Protein AF-A0A5E4DA68-F1 (afdb_monomer_lite)

pLDDT: mean 71.1, std 24.04, range [25.84, 94.38]

Radius of gyration: 14.64 Å; chains: 1; bounding box: 36×41×29 Å

Secondary structure (DSSP, 8-state):
---EEEEEETTEEEEEEEEE-BTB-EEEEEETTEEEEEEE-TT-TT--EEEEEE-SS-GGGGGGGG--S----------------

Sequence (85 aa):
MHCHYQGYVAESPHSVVTLSVCSGLRGFLQFENISYGIEPLESSARFEHIIYQVKNGNPDVLTFADNYSHIQQKDQLYKFHLSSQ

Foldseek 3Di:
DPFWDWAADPPARVKIWIWGPPPATWTWIGDPNWIKTWDFDPPDPVRDIDIDTDDPPDPCVVVVVVDPPPPPDDDDPPPDDDDDD

Organism: Marmota monax (NCBI:txid9995)

Structure (mmCIF, N/CA/C/O backbone):
data_AF-A0A5E4DA68-F1
#
_entry.id   AF-A0A5E4DA68-F1
#
loop_
_atom_site.group_PDB
_atom_site.id
_atom_site.type_symbol
_atom_site.label_atom_id
_atom_site.label_alt_id
_atom_site.label_comp_id
_atom_site.label_asym_id
_atom_site.label_entity_id
_atom_site.label_seq_id
_atom_site.pdbx_PDB_ins_code
_atom_site.Cartn_x
_atom_site.Cartn_y
_atom_site.Cartn_z
_atom_site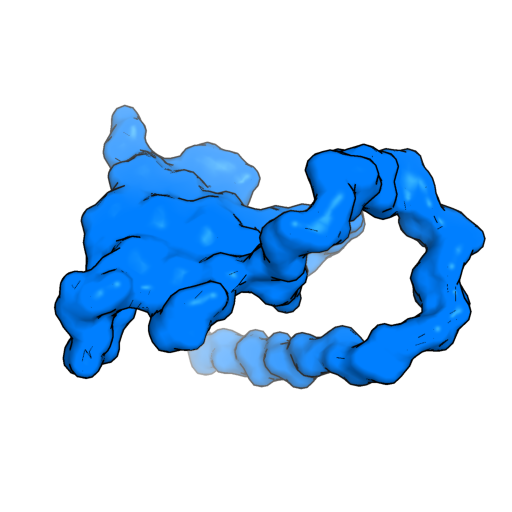.occupancy
_atom_site.B_iso_or_equiv
_atom_site.auth_seq_id
_atom_site.auth_comp_id
_atom_site.auth_asym_id
_atom_site.auth_atom_id
_atom_site.pdbx_PDB_model_num
ATOM 1 N N . MET A 1 1 ? -8.447 -7.598 -15.904 1.00 79.31 1 MET A N 1
ATOM 2 C CA . MET A 1 1 ? -7.761 -8.069 -14.681 1.00 79.31 1 MET A CA 1
ATOM 3 C C . MET A 1 1 ? -8.214 -7.198 -13.522 1.00 79.31 1 MET A C 1
ATOM 5 O O . MET A 1 1 ? -8.090 -5.987 -13.628 1.00 79.31 1 MET A O 1
ATOM 9 N N . HIS A 1 2 ? -8.766 -7.782 -12.458 1.00 90.38 2 HIS A N 1
ATOM 10 C CA . HIS A 1 2 ? -9.080 -7.046 -11.231 1.00 90.38 2 HIS A CA 1
ATOM 11 C C . HIS A 1 2 ? -7.832 -7.044 -10.340 1.00 90.38 2 HIS A C 1
ATOM 13 O O . HIS A 1 2 ? -7.431 -8.089 -9.840 1.00 90.38 2 HIS A O 1
ATOM 19 N N . CYS A 1 3 ? -7.175 -5.890 -10.220 1.00 94.38 3 CYS A N 1
ATOM 20 C CA . CYS A 1 3 ? -5.944 -5.720 -9.437 1.00 94.38 3 CYS A CA 1
ATOM 21 C C . CYS A 1 3 ? -6.007 -4.528 -8.469 1.00 94.38 3 CYS A C 1
ATOM 23 O O . CYS A 1 3 ? -4.989 -4.163 -7.890 1.00 94.38 3 CYS A O 1
ATOM 25 N N . HIS A 1 4 ? -7.196 -3.948 -8.280 1.00 93.69 4 HIS A N 1
ATOM 26 C CA . HIS A 1 4 ? -7.477 -2.913 -7.290 1.00 93.69 4 HIS A CA 1
ATOM 27 C C . HIS A 1 4 ? -8.438 -3.471 -6.245 1.00 93.69 4 HIS A C 1
ATOM 29 O O . HIS A 1 4 ? -9.425 -4.116 -6.601 1.00 93.69 4 HIS A O 1
ATOM 35 N N . TYR A 1 5 ? -8.143 -3.217 -4.975 1.00 92.81 5 TYR A N 1
ATOM 36 C CA . TYR A 1 5 ? -8.872 -3.754 -3.836 1.00 92.81 5 TYR A CA 1
ATOM 37 C C . TYR A 1 5 ? -9.130 -2.647 -2.822 1.00 92.81 5 TYR A C 1
ATOM 39 O O . TYR A 1 5 ? -8.252 -1.828 -2.552 1.00 92.81 5 TYR A O 1
ATOM 47 N N . GLN A 1 6 ? -10.324 -2.648 -2.241 1.00 94.00 6 GLN A N 1
ATOM 48 C CA . GLN A 1 6 ? -10.698 -1.757 -1.152 1.00 94.00 6 GLN A CA 1
ATOM 49 C C . GLN A 1 6 ? -11.331 -2.581 -0.034 1.00 94.00 6 GLN A C 1
ATOM 51 O O . GLN A 1 6 ? -12.050 -3.544 -0.303 1.00 94.00 6 GLN A O 1
ATOM 56 N N . GLY A 1 7 ? -11.060 -2.214 1.213 1.00 91.94 7 GLY A N 1
ATOM 57 C CA . GLY A 1 7 ? -11.612 -2.913 2.362 1.00 91.94 7 GLY A CA 1
ATOM 58 C C . GLY A 1 7 ? -11.195 -2.303 3.690 1.00 91.94 7 GLY A C 1
ATOM 59 O O . GLY A 1 7 ? -10.905 -1.111 3.783 1.00 91.94 7 GLY A O 1
ATOM 60 N N . TYR A 1 8 ? -11.175 -3.156 4.706 1.00 91.88 8 TYR A N 1
ATOM 61 C CA . TYR A 1 8 ? -10.970 -2.808 6.106 1.00 91.88 8 TYR A CA 1
ATOM 62 C C . TYR A 1 8 ? -10.011 -3.827 6.726 1.00 91.88 8 TYR A C 1
ATOM 64 O O . TYR A 1 8 ? -9.983 -4.990 6.317 1.00 91.88 8 TYR A O 1
ATOM 72 N N . VAL A 1 9 ? -9.226 -3.402 7.711 1.00 89.69 9 VAL A N 1
ATOM 73 C CA . VAL A 1 9 ? -8.434 -4.298 8.557 1.00 89.69 9 VAL A CA 1
ATOM 74 C C . VAL A 1 9 ? -9.390 -5.183 9.354 1.00 89.69 9 VAL A C 1
ATOM 76 O O . VAL A 1 9 ? -10.379 -4.698 9.910 1.00 89.69 9 VAL A O 1
ATOM 79 N N . ALA A 1 10 ? -9.096 -6.483 9.406 1.00 91.44 10 ALA A N 1
ATOM 80 C CA . ALA A 1 10 ? -9.851 -7.425 10.226 1.00 91.44 10 ALA A CA 1
ATOM 81 C C . ALA A 1 10 ? -9.926 -6.924 11.677 1.00 91.44 10 ALA A C 1
ATOM 83 O O . ALA A 1 10 ? -8.957 -6.372 12.195 1.00 91.44 10 ALA A O 1
ATOM 84 N N . GLU A 1 11 ? -11.087 -7.083 12.312 1.00 89.75 11 GLU A N 1
ATOM 85 C CA . GLU A 1 11 ? -11.359 -6.591 13.670 1.00 89.75 11 GLU A CA 1
ATOM 86 C C . GLU A 1 11 ? -11.281 -5.056 13.855 1.00 89.75 11 GLU A C 1
ATOM 88 O O . GLU A 1 11 ? -11.406 -4.567 14.976 1.00 89.75 11 GLU A O 1
ATOM 93 N N . SER A 1 12 ? -11.138 -4.264 12.781 1.00 87.25 12 SER A N 1
ATOM 94 C CA . SER A 1 12 ? -11.183 -2.794 12.835 1.00 87.25 12 SER A CA 1
ATOM 95 C C . SER A 1 12 ? -12.007 -2.197 11.685 1.00 87.25 12 SER A C 1
ATOM 97 O O . SER A 1 12 ? -11.461 -1.722 10.683 1.00 87.25 12 SER A O 1
ATOM 99 N N . PRO A 1 13 ? -13.346 -2.168 11.812 1.00 85.88 13 PRO A N 1
ATOM 100 C CA . PRO A 1 13 ? -14.244 -1.698 10.754 1.00 85.88 13 PRO A CA 1
ATOM 101 C C . PRO A 1 13 ? -14.159 -0.185 10.490 1.00 85.88 13 PRO A C 1
ATOM 103 O O . PRO A 1 13 ? -14.700 0.291 9.498 1.00 85.88 13 PRO A O 1
ATOM 106 N N . HIS A 1 14 ? -13.493 0.584 11.356 1.00 87.81 14 HIS A N 1
ATOM 107 C CA . HIS A 1 14 ? -13.264 2.023 11.160 1.00 87.81 14 HIS A CA 1
ATOM 108 C C . HIS A 1 14 ? -11.989 2.336 10.369 1.00 87.81 14 HIS A C 1
ATOM 110 O O . HIS A 1 14 ? -11.711 3.500 10.081 1.00 87.81 14 HIS A O 1
ATOM 116 N N . SER A 1 15 ? -11.190 1.319 10.052 1.00 89.12 15 SER A N 1
ATOM 117 C CA . SER A 1 15 ? -10.030 1.481 9.180 1.00 89.12 15 SER A CA 1
ATOM 118 C C . SER A 1 15 ? -10.452 1.672 7.723 1.00 89.12 15 SER A C 1
ATOM 120 O O . SER A 1 15 ? -11.605 1.472 7.372 1.00 89.12 15 SER A O 1
ATOM 122 N N . VAL A 1 16 ? -9.538 2.061 6.845 1.00 90.38 16 VAL A N 1
ATOM 123 C CA . VAL A 1 16 ? -9.779 2.037 5.397 1.00 90.38 16 VAL A CA 1
ATOM 124 C C . VAL A 1 16 ? -8.514 1.550 4.717 1.00 90.38 16 VAL A C 1
ATOM 126 O O . VAL A 1 16 ? -7.431 2.055 4.991 1.00 90.38 16 VAL A O 1
ATOM 129 N N . VAL A 1 17 ? -8.645 0.581 3.818 1.00 91.38 17 VAL A N 1
ATOM 130 C CA . VAL A 1 17 ? -7.546 0.036 3.020 1.00 91.38 17 VAL A CA 1
ATOM 131 C C . VAL A 1 17 ? -7.874 0.210 1.548 1.00 91.38 17 VAL A C 1
ATOM 133 O O . VAL A 1 17 ? -8.953 -0.178 1.109 1.00 91.38 17 VAL A O 1
ATOM 136 N N . THR A 1 18 ? -6.937 0.757 0.780 1.00 94.06 18 THR A N 1
ATOM 137 C CA . THR A 1 18 ? -6.985 0.786 -0.689 1.00 94.06 18 THR A CA 1
ATOM 138 C C . THR A 1 18 ? -5.658 0.276 -1.226 1.00 94.06 18 THR A C 1
ATOM 140 O O . THR A 1 18 ? -4.622 0.852 -0.910 1.00 94.06 18 THR A O 1
ATOM 143 N N . LEU A 1 19 ? -5.677 -0.788 -2.028 1.00 93.56 19 LEU A N 1
ATOM 144 C CA . LEU A 1 19 ? -4.485 -1.450 -2.558 1.00 93.56 19 LEU A CA 1
ATOM 145 C C . LEU A 1 19 ? -4.571 -1.635 -4.075 1.00 93.56 19 LEU A C 1
ATOM 147 O O . LEU A 1 19 ? -5.623 -1.952 -4.628 1.00 93.56 19 LEU A O 1
ATOM 151 N N . SER A 1 20 ? -3.428 -1.508 -4.738 1.00 92.25 20 SER A N 1
ATOM 152 C CA . SER A 1 20 ? -3.191 -1.923 -6.115 1.00 92.25 20 SER A CA 1
ATOM 153 C C . SER A 1 20 ? -2.090 -2.976 -6.133 1.00 92.25 20 SER A C 1
ATOM 155 O O . SER A 1 20 ? -1.067 -2.825 -5.470 1.00 92.25 20 SER A O 1
ATOM 157 N N . VAL A 1 21 ? -2.292 -4.035 -6.910 1.00 92.31 21 VAL A N 1
ATOM 158 C CA . VAL A 1 21 ? -1.280 -5.073 -7.178 1.00 92.31 21 VAL A CA 1
ATOM 159 C C . VAL A 1 21 ? -0.936 -5.158 -8.665 1.00 92.31 21 VAL A C 1
ATOM 161 O O . VAL A 1 21 ? -0.298 -6.110 -9.100 1.00 92.31 21 VAL A O 1
ATOM 164 N N . CYS A 1 22 ? -1.364 -4.179 -9.469 1.00 87.56 22 CYS A N 1
ATOM 165 C CA . CYS A 1 22 ? -1.243 -4.240 -10.928 1.00 87.56 22 CYS A CA 1
ATOM 166 C C . CYS A 1 22 ? 0.221 -4.253 -11.409 1.00 87.56 22 CYS A C 1
ATOM 168 O O . CYS A 1 22 ? 0.515 -4.880 -12.422 1.00 87.56 22 CYS A O 1
ATOM 170 N N . SER A 1 23 ? 1.123 -3.598 -10.667 1.00 86.00 23 SER A N 1
ATOM 171 C CA . SER A 1 23 ? 2.561 -3.514 -10.972 1.00 86.00 23 SER A CA 1
ATOM 172 C C . SER A 1 23 ? 3.389 -3.519 -9.680 1.00 86.00 23 SER A C 1
ATOM 174 O O . SER A 1 23 ? 4.213 -2.628 -9.463 1.00 86.00 23 SER A O 1
ATOM 176 N N . GLY A 1 24 ? 3.100 -4.464 -8.781 1.00 85.38 24 GLY A N 1
ATOM 177 C CA . GLY A 1 24 ? 3.606 -4.487 -7.403 1.00 85.38 24 GLY A CA 1
ATOM 178 C C . GLY A 1 24 ? 2.645 -3.827 -6.409 1.00 85.38 24 GLY A C 1
ATOM 179 O O . GLY A 1 24 ? 1.767 -3.061 -6.807 1.00 85.38 24 GLY A O 1
ATOM 180 N N . LEU A 1 25 ? 2.798 -4.165 -5.124 1.00 91.00 25 LEU A N 1
ATOM 181 C CA . LEU A 1 25 ? 1.918 -3.695 -4.055 1.00 91.00 25 LEU A CA 1
ATOM 182 C C . LEU A 1 25 ? 2.089 -2.188 -3.828 1.00 91.00 25 LEU A C 1
ATOM 184 O O . LEU A 1 25 ? 3.177 -1.720 -3.500 1.00 91.00 25 LEU A O 1
ATOM 188 N N . ARG A 1 26 ? 0.999 -1.443 -4.001 1.00 93.00 26 ARG A N 1
ATOM 189 C CA . ARG A 1 26 ? 0.889 -0.013 -3.693 1.00 93.00 26 ARG A CA 1
ATOM 190 C C . ARG A 1 26 ? -0.403 0.255 -2.951 1.00 93.00 26 ARG A C 1
ATOM 192 O O . ARG A 1 26 ? -1.391 -0.430 -3.207 1.00 93.00 26 ARG A O 1
ATOM 199 N N . GLY A 1 27 ? -0.438 1.279 -2.110 1.00 91.56 27 GLY A N 1
ATOM 200 C CA . GLY A 1 27 ? -1.703 1.736 -1.553 1.00 91.56 27 GLY A CA 1
ATOM 201 C C . GLY A 1 27 ? -1.596 2.456 -0.225 1.00 91.56 27 GLY A C 1
ATOM 202 O O . GLY A 1 27 ? -0.515 2.861 0.193 1.00 91.56 27 GLY A O 1
ATOM 203 N N . PHE A 1 28 ? -2.747 2.594 0.427 1.00 91.56 28 PHE A N 1
ATOM 204 C CA . PHE A 1 28 ? -2.887 3.315 1.683 1.00 91.56 28 PHE A CA 1
ATOM 205 C C . PHE A 1 28 ? -3.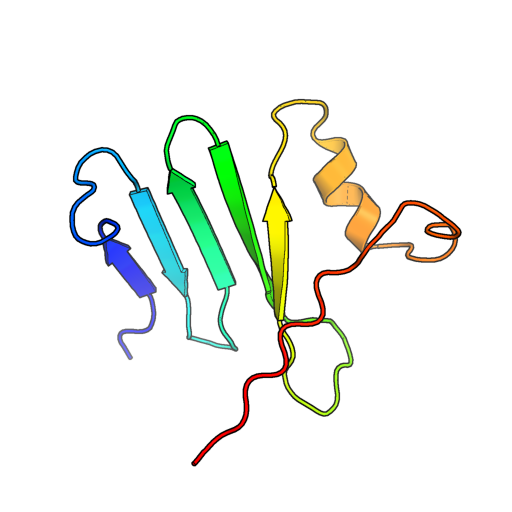729 2.532 2.685 1.00 91.56 28 PHE A C 1
ATOM 207 O O . PHE A 1 28 ? -4.715 1.882 2.325 1.00 91.56 28 PHE A O 1
ATOM 214 N N . LEU A 1 29 ? -3.338 2.636 3.950 1.00 90.56 29 LEU A N 1
ATOM 215 C CA . LEU A 1 29 ? -4.054 2.116 5.106 1.00 90.56 29 LEU A CA 1
ATOM 216 C C . LEU A 1 29 ? -4.296 3.267 6.079 1.00 90.56 29 LEU A C 1
ATOM 218 O O . LEU A 1 29 ? -3.346 3.874 6.561 1.00 90.56 29 LEU A O 1
ATOM 222 N N . GLN A 1 30 ? -5.550 3.533 6.414 1.00 89.12 30 GLN A N 1
ATOM 223 C CA . GLN A 1 30 ? -5.923 4.417 7.507 1.00 89.12 30 GLN A CA 1
ATOM 224 C C . GLN A 1 30 ? -6.387 3.574 8.694 1.00 89.12 30 GLN A C 1
ATOM 226 O O . GLN A 1 30 ? -7.319 2.786 8.563 1.00 89.12 30 GLN A O 1
ATOM 231 N N . PHE A 1 31 ? -5.748 3.733 9.848 1.00 86.06 31 PHE A N 1
ATOM 232 C CA . PHE A 1 31 ? -6.049 3.005 11.079 1.00 86.06 31 PHE A CA 1
ATOM 233 C C . PHE A 1 31 ? -5.764 3.907 12.284 1.00 86.06 31 PHE A C 1
ATOM 235 O O . PHE A 1 31 ? -4.714 4.539 12.334 1.00 86.06 31 PHE A O 1
ATOM 242 N N . GLU A 1 32 ? -6.705 4.007 13.229 1.00 85.19 32 GLU A N 1
ATOM 243 C CA . GLU A 1 32 ? -6.555 4.809 14.462 1.00 85.19 32 GLU A CA 1
ATOM 244 C C . GLU A 1 32 ? -6.057 6.252 14.222 1.00 85.19 32 GLU A C 1
ATOM 246 O O . GLU A 1 32 ? -5.150 6.744 14.888 1.00 85.19 32 GLU A O 1
ATOM 251 N N . ASN A 1 33 ? -6.651 6.949 13.242 1.00 83.00 33 ASN A N 1
ATOM 252 C CA . ASN A 1 33 ? -6.270 8.305 12.800 1.00 83.00 33 ASN A CA 1
ATOM 253 C C . ASN A 1 33 ? -4.845 8.443 12.242 1.00 83.00 33 ASN A C 1
ATOM 255 O O . ASN A 1 33 ? -4.378 9.555 11.993 1.00 83.00 33 ASN A O 1
ATOM 259 N N . ILE A 1 34 ? -4.166 7.329 11.997 1.00 85.94 34 ILE A N 1
ATOM 260 C CA . ILE A 1 34 ? -2.880 7.289 11.324 1.00 85.94 34 ILE A CA 1
ATOM 261 C C . ILE A 1 34 ? -3.100 6.794 9.899 1.00 85.94 34 ILE A C 1
ATOM 263 O O . ILE A 1 34 ? -3.809 5.819 9.669 1.00 85.94 34 ILE A O 1
ATOM 267 N N . SER A 1 35 ? -2.491 7.477 8.935 1.00 88.06 35 SER A N 1
ATOM 268 C CA . SER A 1 35 ? -2.433 7.013 7.551 1.00 88.06 35 SER A CA 1
ATOM 269 C C . SER A 1 35 ? -1.053 6.437 7.271 1.00 88.06 35 SER A C 1
ATOM 271 O O . SER A 1 35 ? -0.045 7.013 7.676 1.00 88.06 35 SER A O 1
ATOM 273 N N . TYR A 1 36 ? -1.008 5.313 6.574 1.00 90.56 36 TYR A N 1
ATOM 274 C CA . TYR A 1 36 ? 0.203 4.638 6.137 1.00 90.56 36 TYR A CA 1
ATOM 275 C C . TYR A 1 36 ? 0.192 4.507 4.618 1.00 90.56 36 TYR A C 1
ATOM 277 O O . TYR A 1 36 ? -0.843 4.171 4.043 1.00 90.56 36 TYR A O 1
ATOM 285 N N . GLY A 1 37 ? 1.332 4.766 3.985 1.00 91.00 37 GLY A N 1
ATOM 286 C CA . GLY A 1 37 ? 1.575 4.517 2.568 1.00 91.00 37 GLY A CA 1
ATOM 287 C C . GLY A 1 37 ? 2.373 3.232 2.376 1.00 91.00 37 GLY A C 1
ATOM 288 O O . GLY A 1 37 ? 3.204 2.889 3.219 1.00 91.00 37 GLY A O 1
ATOM 289 N N . ILE A 1 38 ? 2.103 2.528 1.279 1.00 92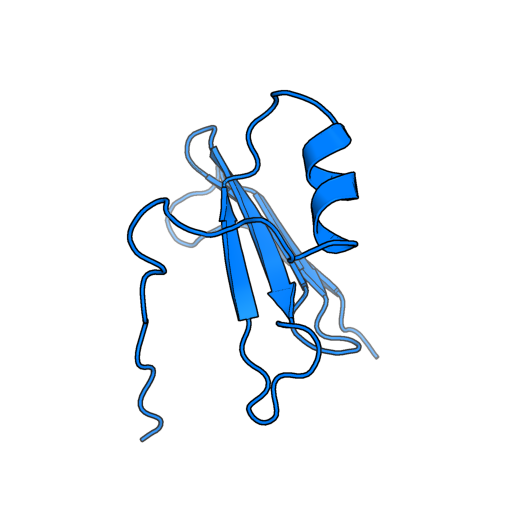.44 38 ILE A N 1
ATOM 290 C CA . ILE A 1 38 ? 2.838 1.342 0.835 1.00 92.44 38 ILE A CA 1
ATOM 291 C C . ILE A 1 38 ? 3.301 1.589 -0.593 1.00 92.44 38 ILE A C 1
ATOM 293 O O . ILE A 1 38 ? 2.470 1.806 -1.479 1.00 92.44 38 ILE A O 1
ATOM 297 N N . GLU A 1 39 ? 4.608 1.507 -0.823 1.00 90.00 39 GLU A N 1
ATOM 298 C CA . GLU A 1 39 ? 5.210 1.673 -2.146 1.00 90.00 39 GLU A CA 1
ATOM 299 C C . GLU A 1 39 ? 6.348 0.668 -2.367 1.00 90.00 39 GLU A C 1
ATOM 301 O O . GLU A 1 39 ? 7.025 0.280 -1.410 1.00 90.00 39 GLU A O 1
ATOM 306 N N . PRO A 1 40 ? 6.578 0.211 -3.610 1.00 90.00 40 PRO A N 1
ATOM 307 C CA . PRO A 1 40 ? 7.781 -0.529 -3.957 1.00 90.00 40 PRO A CA 1
ATOM 308 C C . PRO A 1 40 ? 9.031 0.299 -3.665 1.00 90.00 40 PRO A C 1
ATOM 310 O O . PRO A 1 40 ? 9.061 1.504 -3.901 1.00 90.00 40 PRO A O 1
ATOM 313 N N . LEU A 1 41 ? 10.082 -0.359 -3.192 1.00 87.06 41 LEU A N 1
ATOM 314 C CA . LEU A 1 41 ? 11.396 0.248 -3.096 1.00 87.06 41 LEU A CA 1
ATOM 315 C C . LEU A 1 41 ? 12.021 0.286 -4.494 1.00 87.06 41 LEU A C 1
ATOM 317 O O . LEU A 1 41 ? 12.350 -0.756 -5.070 1.00 87.06 41 LEU A O 1
ATOM 321 N N . GLU A 1 42 ? 12.183 1.492 -5.031 1.00 79.88 42 GLU A N 1
ATOM 322 C CA . GLU A 1 42 ? 12.775 1.712 -6.349 1.00 79.88 42 GLU A CA 1
ATOM 323 C C . GLU A 1 42 ? 14.146 1.030 -6.466 1.00 79.88 42 GLU A C 1
ATOM 325 O O . GLU A 1 42 ? 14.989 1.101 -5.571 1.00 79.88 42 GLU A O 1
ATOM 330 N N . SER A 1 43 ? 14.376 0.351 -7.593 1.00 78.56 43 SER A N 1
ATOM 331 C CA . SER A 1 43 ? 15.609 -0.402 -7.878 1.00 78.56 43 SER A CA 1
ATOM 332 C C . SER A 1 43 ? 15.929 -1.571 -6.926 1.00 78.56 43 SER A C 1
ATOM 334 O O . SER A 1 43 ? 17.034 -2.117 -6.986 1.00 78.56 43 SER A O 1
ATOM 336 N N . SER A 1 44 ? 14.991 -2.019 -6.079 1.00 81.75 44 SER A N 1
ATOM 337 C CA . SER A 1 44 ? 15.190 -3.242 -5.291 1.00 81.75 44 SER A CA 1
ATOM 338 C C . SER A 1 44 ? 15.191 -4.480 -6.192 1.00 81.75 44 SER A C 1
ATOM 340 O O . SER A 1 44 ? 14.196 -4.817 -6.834 1.00 81.75 44 SER A O 1
ATOM 342 N N . ALA A 1 45 ? 16.294 -5.231 -6.169 1.00 79.62 45 ALA A N 1
ATOM 343 C CA . ALA A 1 45 ? 16.409 -6.524 -6.849 1.00 79.62 45 ALA A CA 1
ATOM 344 C C . ALA A 1 45 ? 15.549 -7.633 -6.207 1.00 79.62 45 ALA A C 1
ATOM 346 O O . ALA A 1 45 ? 15.487 -8.745 -6.730 1.00 79.62 45 ALA A O 1
ATOM 347 N N . ARG A 1 46 ? 14.926 -7.358 -5.053 1.00 87.00 46 ARG A N 1
ATOM 348 C CA . ARG A 1 46 ? 14.153 -8.323 -4.257 1.00 87.00 46 ARG A CA 1
ATOM 349 C C . ARG A 1 46 ? 12.677 -7.950 -4.117 1.00 87.00 46 ARG A C 1
ATOM 351 O O . ARG A 1 46 ? 11.985 -8.598 -3.340 1.00 87.00 46 ARG A O 1
ATOM 358 N N . PHE A 1 47 ? 12.198 -6.953 -4.868 1.00 82.88 47 PHE A N 1
ATOM 359 C CA . PHE A 1 47 ? 10.815 -6.462 -4.793 1.00 82.88 47 PHE A CA 1
ATOM 360 C C . PHE A 1 47 ? 10.401 -6.062 -3.370 1.00 82.88 47 PHE A C 1
ATOM 362 O O . PHE A 1 47 ? 9.297 -6.367 -2.930 1.00 82.88 47 PHE A O 1
ATOM 369 N N . GLU A 1 48 ? 11.306 -5.413 -2.640 1.00 89.12 48 GLU A N 1
ATOM 370 C CA . GLU A 1 48 ? 11.018 -4.911 -1.297 1.00 89.12 48 GLU A CA 1
ATOM 371 C C . GLU A 1 48 ? 10.016 -3.750 -1.353 1.00 89.12 48 GLU A C 1
ATOM 373 O O . GLU A 1 48 ? 9.947 -3.018 -2.342 1.00 89.12 48 GLU A O 1
ATOM 378 N N . HIS A 1 49 ? 9.261 -3.559 -0.271 1.00 88.50 49 HIS A N 1
ATOM 379 C CA . HIS A 1 49 ? 8.303 -2.462 -0.115 1.00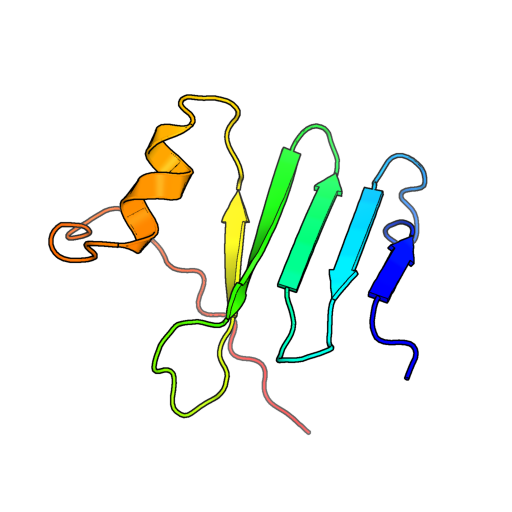 88.50 49 HIS A CA 1
ATOM 380 C C . HIS A 1 49 ? 8.661 -1.621 1.099 1.00 88.50 49 HIS A C 1
ATOM 382 O O . HIS A 1 49 ? 9.127 -2.141 2.114 1.00 88.50 49 HIS A O 1
ATOM 388 N N . ILE A 1 50 ? 8.393 -0.322 1.006 1.00 89.12 50 ILE A N 1
ATOM 389 C CA . ILE A 1 50 ? 8.446 0.592 2.139 1.00 89.12 50 ILE A CA 1
ATOM 390 C C . ILE A 1 50 ? 7.033 0.851 2.655 1.00 89.12 50 ILE A C 1
ATOM 392 O O . ILE A 1 50 ? 6.099 1.072 1.883 1.00 89.12 50 ILE A O 1
ATOM 396 N N . ILE A 1 51 ? 6.893 0.822 3.981 1.00 90.88 51 ILE A N 1
ATOM 397 C CA . ILE A 1 51 ? 5.680 1.226 4.688 1.00 90.88 51 ILE A CA 1
ATOM 398 C C . ILE A 1 51 ? 6.044 2.419 5.557 1.00 90.88 51 ILE A C 1
ATOM 400 O O . ILE A 1 51 ? 6.964 2.341 6.373 1.00 90.88 51 ILE A O 1
ATOM 404 N N . TYR A 1 52 ? 5.333 3.525 5.383 1.00 87.31 52 TYR A N 1
ATOM 405 C CA . TYR A 1 52 ? 5.644 4.770 6.073 1.00 87.31 52 TYR A CA 1
ATOM 406 C C . TYR A 1 52 ? 4.377 5.468 6.550 1.00 87.31 52 TYR A C 1
ATOM 408 O O . TYR A 1 52 ? 3.316 5.351 5.945 1.00 87.31 52 TYR A O 1
ATOM 416 N N . GLN A 1 53 ? 4.480 6.200 7.657 1.00 88.31 53 GLN A N 1
ATOM 417 C CA . GLN A 1 53 ? 3.379 7.011 8.163 1.00 88.31 53 GLN A CA 1
ATOM 418 C C . GLN A 1 53 ? 3.241 8.288 7.325 1.00 88.31 53 GLN A C 1
ATOM 420 O O . GLN A 1 53 ? 4.159 9.107 7.278 1.00 88.31 53 GLN A O 1
ATOM 425 N N . VAL A 1 54 ? 2.069 8.498 6.734 1.00 83.94 54 VAL A N 1
ATOM 426 C CA . VAL A 1 54 ? 1.688 9.746 6.073 1.00 83.94 54 VAL A CA 1
ATOM 427 C C . VAL A 1 54 ? 1.282 10.740 7.159 1.00 83.94 54 VAL A C 1
ATOM 429 O O . VAL A 1 54 ? 0.222 10.625 7.776 1.00 83.94 54 VAL A O 1
ATOM 432 N N . LYS A 1 55 ? 2.154 11.707 7.448 1.00 80.12 55 LYS A N 1
ATOM 433 C CA . LYS A 1 55 ? 1.839 12.811 8.361 1.00 80.12 55 LYS A CA 1
ATOM 434 C C . LYS A 1 55 ? 1.187 13.930 7.561 1.00 80.12 55 LYS A C 1
ATOM 436 O O . LYS A 1 55 ? 1.703 14.314 6.519 1.00 80.12 55 LYS A O 1
ATOM 441 N N . ASN A 1 56 ? 0.102 14.501 8.080 1.00 59.47 56 ASN A N 1
ATOM 442 C CA . ASN A 1 56 ? -0.660 15.585 7.440 1.00 59.47 56 ASN A CA 1
ATOM 443 C C . ASN A 1 56 ? 0.078 16.950 7.441 1.00 59.47 56 ASN A C 1
ATOM 445 O O . ASN A 1 56 ? -0.543 18.008 7.487 1.00 59.47 56 ASN A O 1
ATOM 449 N N . GLY A 1 57 ? 1.411 16.930 7.456 1.00 48.75 57 GLY A N 1
ATOM 450 C CA . GLY A 1 57 ? 2.283 18.090 7.528 1.00 48.75 57 GLY A CA 1
ATOM 451 C C . GLY A 1 57 ? 3.142 18.171 6.278 1.00 48.75 57 GLY A C 1
ATOM 452 O O . GLY A 1 57 ? 4.184 17.530 6.210 1.00 48.75 57 GLY A O 1
ATOM 453 N N . ASN A 1 58 ? 2.697 19.027 5.362 1.00 39.59 58 ASN A N 1
ATOM 454 C CA . ASN A 1 58 ? 3.363 19.468 4.143 1.0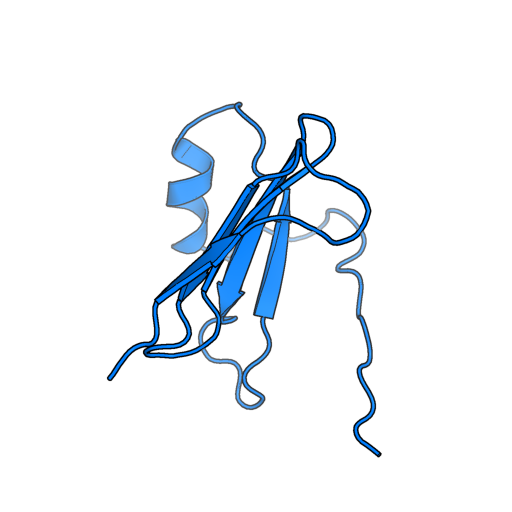0 39.59 58 ASN A CA 1
ATOM 455 C C . ASN A 1 58 ? 3.293 18.486 2.940 1.00 39.59 58 ASN A C 1
ATOM 457 O O . ASN A 1 58 ? 3.896 17.411 2.996 1.00 39.59 58 ASN A O 1
ATOM 461 N N . PRO A 1 59 ? 2.605 18.848 1.829 1.00 44.91 59 PRO A N 1
ATOM 462 C CA . PRO A 1 59 ? 2.637 18.090 0.570 1.00 44.91 59 PRO A CA 1
ATOM 463 C C . PRO A 1 59 ? 4.052 17.907 0.001 1.00 44.91 59 PRO A C 1
ATOM 465 O O . PRO A 1 59 ? 4.246 17.037 -0.842 1.00 44.91 59 PRO A O 1
ATOM 468 N N . ASP A 1 60 ? 5.045 18.640 0.514 1.00 45.06 60 ASP A N 1
ATOM 469 C CA . ASP A 1 60 ? 6.451 18.463 0.154 1.00 45.06 60 ASP A CA 1
ATOM 470 C C . ASP A 1 60 ? 7.021 17.077 0.509 1.00 45.06 60 ASP A C 1
ATOM 472 O O . ASP A 1 60 ? 8.025 16.680 -0.072 1.00 45.06 60 ASP A O 1
ATOM 476 N N . VAL A 1 61 ? 6.389 16.295 1.403 1.00 45.03 61 VAL A N 1
ATOM 477 C CA . VAL A 1 61 ? 6.798 14.895 1.672 1.00 45.03 61 VAL A CA 1
ATOM 478 C C . VAL A 1 61 ? 6.647 14.005 0.434 1.00 45.03 61 VAL A C 1
ATOM 480 O O . VAL A 1 61 ? 7.456 13.101 0.237 1.00 45.03 61 VAL A O 1
ATOM 483 N N . LEU A 1 62 ? 5.692 14.312 -0.450 1.00 42.75 62 LEU A N 1
ATOM 484 C CA . LEU A 1 62 ? 5.535 13.623 -1.736 1.00 42.75 62 LEU A CA 1
ATOM 485 C C . LEU A 1 62 ? 6.623 14.017 -2.750 1.00 42.75 62 LEU A C 1
ATOM 487 O O . LEU A 1 62 ? 6.819 13.314 -3.734 1.00 42.75 62 LEU A O 1
ATOM 491 N N . THR A 1 63 ? 7.365 15.096 -2.491 1.00 35.41 63 THR A N 1
ATOM 492 C CA . THR A 1 63 ? 8.461 15.596 -3.337 1.00 35.41 63 THR A CA 1
ATOM 493 C C . THR A 1 63 ? 9.839 15.082 -2.893 1.00 35.41 63 THR A C 1
ATOM 495 O O . THR A 1 63 ? 10.820 15.252 -3.613 1.00 35.41 63 THR A O 1
ATOM 498 N N . PHE A 1 64 ? 9.953 14.431 -1.725 1.00 41.94 64 PHE A N 1
ATOM 499 C CA . PHE A 1 64 ? 11.231 13.896 -1.220 1.00 41.94 64 PHE A CA 1
ATOM 500 C C . PHE A 1 64 ? 11.570 12.481 -1.715 1.00 41.94 64 PHE A C 1
ATOM 502 O O . PHE A 1 64 ? 12.678 12.006 -1.459 1.00 41.94 64 PHE A O 1
ATOM 509 N N . ALA A 1 65 ? 10.678 11.818 -2.457 1.00 41.75 65 ALA A N 1
ATOM 510 C CA . ALA A 1 65 ? 11.011 10.554 -3.117 1.00 41.75 65 ALA A CA 1
ATOM 511 C C . ALA A 1 65 ? 12.004 10.737 -4.287 1.00 41.75 65 ALA A C 1
ATOM 513 O O . ALA A 1 65 ? 12.680 9.783 -4.662 1.00 41.75 65 ALA A O 1
ATOM 514 N N . ASP A 1 66 ? 12.169 11.962 -4.803 1.00 35.25 66 ASP A N 1
ATOM 515 C CA . ASP A 1 66 ? 13.008 12.235 -5.978 1.00 35.25 66 ASP A CA 1
ATOM 516 C C . ASP A 1 66 ? 14.481 12.557 -5.666 1.00 35.25 66 ASP A C 1
ATOM 518 O O . ASP A 1 66 ? 15.278 12.737 -6.589 1.00 35.25 66 ASP A O 1
ATOM 522 N N . ASN A 1 67 ? 14.909 12.641 -4.398 1.00 33.56 67 ASN A N 1
ATOM 523 C CA . ASN A 1 67 ? 16.316 12.950 -4.115 1.00 33.56 67 ASN A CA 1
ATOM 524 C C . ASN A 1 67 ? 16.809 12.384 -2.776 1.00 33.56 67 ASN A C 1
ATOM 526 O O . ASN A 1 67 ? 17.017 13.094 -1.791 1.00 33.56 67 ASN A O 1
ATOM 530 N N . TYR A 1 68 ? 17.029 11.070 -2.747 1.00 47.06 68 TYR A N 1
ATOM 531 C CA . TYR A 1 68 ? 17.545 10.321 -1.595 1.00 47.06 68 TYR A CA 1
ATOM 532 C C . TYR A 1 68 ? 19.052 10.541 -1.350 1.00 47.06 68 TYR A C 1
ATOM 534 O O . TYR A 1 68 ? 19.814 9.604 -1.121 1.00 47.06 68 TYR A O 1
ATOM 542 N N . SER A 1 69 ? 19.505 11.794 -1.383 1.00 42.75 69 SER A N 1
ATOM 543 C CA . SER A 1 69 ? 20.882 12.178 -1.056 1.00 42.75 69 SER A CA 1
ATOM 544 C C . SER A 1 69 ? 21.025 12.869 0.307 1.00 42.75 69 SER A C 1
ATOM 546 O O . SER A 1 69 ? 22.105 13.355 0.621 1.00 42.75 69 SER A O 1
ATOM 548 N N . HIS A 1 70 ? 20.000 12.858 1.174 1.00 38.72 70 HIS A N 1
ATOM 549 C CA . HIS A 1 70 ? 20.134 13.448 2.517 1.00 38.72 70 HIS A CA 1
ATOM 550 C C . HIS A 1 70 ? 19.425 12.735 3.681 1.00 38.72 70 HIS A C 1
ATOM 552 O O . HIS A 1 70 ? 19.279 13.324 4.751 1.00 38.72 70 HIS A O 1
ATOM 558 N N . ILE A 1 71 ? 19.067 11.448 3.555 1.00 38.22 71 ILE A N 1
ATOM 559 C CA . ILE A 1 71 ? 18.664 10.639 4.725 1.00 38.22 71 ILE A CA 1
ATOM 560 C C . ILE A 1 71 ? 19.892 9.960 5.335 1.00 38.22 71 ILE A C 1
ATOM 562 O O . ILE A 1 71 ? 19.984 8.740 5.457 1.00 38.22 71 ILE A O 1
ATOM 566 N N . GLN A 1 72 ? 20.865 10.776 5.730 1.00 37.72 72 GLN A N 1
ATOM 567 C CA . GLN A 1 72 ? 21.813 10.365 6.747 1.00 37.72 72 GLN A CA 1
ATOM 568 C C . GLN A 1 72 ? 21.187 10.723 8.096 1.00 37.72 72 GLN A C 1
ATOM 570 O O . GLN A 1 72 ? 21.067 11.892 8.436 1.00 37.72 72 GLN A O 1
ATOM 575 N N . GLN A 1 73 ? 20.797 9.688 8.843 1.00 41.12 73 GLN A N 1
ATOM 576 C CA . GLN A 1 73 ? 20.331 9.741 10.235 1.00 41.12 73 GLN A CA 1
ATOM 577 C C . GLN A 1 73 ? 18.904 10.266 10.464 1.00 41.12 73 GLN A C 1
ATOM 579 O O . GLN A 1 73 ? 18.695 11.408 10.863 1.00 41.12 73 GLN A O 1
ATOM 584 N N . LYS A 1 74 ? 17.919 9.363 10.417 1.00 34.59 74 LYS A N 1
ATOM 585 C CA . LYS A 1 74 ? 17.006 9.248 11.564 1.00 34.59 74 LYS A CA 1
ATOM 586 C C . LYS A 1 74 ? 16.403 7.850 11.652 1.00 34.59 74 LYS A C 1
ATOM 588 O O . LYS A 1 74 ? 15.496 7.499 10.914 1.00 34.59 74 LYS A O 1
ATOM 593 N N . ASP A 1 75 ? 17.037 7.086 12.534 1.00 40.91 75 ASP A N 1
ATOM 594 C CA . ASP A 1 75 ? 16.595 5.898 13.255 1.00 40.91 75 ASP A CA 1
ATOM 595 C C . ASP A 1 75 ? 15.599 4.924 12.610 1.00 40.91 75 ASP A C 1
ATOM 597 O O . ASP A 1 75 ? 14.403 5.173 12.506 1.00 40.91 75 ASP A O 1
ATOM 601 N N . GLN A 1 76 ? 16.134 3.720 12.377 1.00 34.31 76 GLN A N 1
ATOM 602 C CA . GLN A 1 76 ? 15.421 2.446 12.472 1.00 34.31 76 GLN A CA 1
ATOM 603 C C . GLN A 1 76 ? 14.349 2.227 11.406 1.00 34.31 76 GLN A C 1
ATOM 605 O O . GLN A 1 76 ? 13.157 2.105 11.669 1.00 34.31 76 GLN A O 1
ATOM 610 N N . LEU A 1 77 ? 14.838 2.048 10.177 1.00 41.41 77 LEU A N 1
ATOM 611 C CA . LEU A 1 77 ? 14.178 1.231 9.167 1.00 41.41 77 LEU A CA 1
ATOM 612 C C . LEU A 1 77 ? 13.862 -0.130 9.813 1.00 41.41 77 LEU A C 1
ATOM 614 O O . LEU A 1 77 ? 14.774 -0.937 10.016 1.00 41.41 77 LEU A O 1
ATOM 618 N N . TYR A 1 78 ? 12.607 -0.355 10.211 1.00 36.22 78 TYR A N 1
ATOM 619 C CA . TYR A 1 78 ? 12.156 -1.634 10.750 1.00 36.22 78 TYR A CA 1
ATOM 620 C C . TYR A 1 78 ? 12.408 -2.709 9.687 1.00 36.22 78 TYR A C 1
ATOM 622 O O . TYR A 1 78 ? 11.643 -2.873 8.738 1.00 36.22 78 TYR A O 1
ATOM 630 N N . LYS A 1 79 ? 13.540 -3.409 9.807 1.00 30.88 79 LYS A N 1
ATOM 631 C CA . LYS A 1 79 ? 13.890 -4.548 8.962 1.00 30.88 79 LYS A CA 1
ATOM 632 C C . LYS A 1 79 ? 13.002 -5.712 9.373 1.00 30.88 79 LYS A C 1
ATOM 634 O O . LYS A 1 79 ? 13.370 -6.504 10.237 1.00 30.88 79 LYS A O 1
ATOM 639 N N . PHE A 1 80 ? 11.830 -5.812 8.763 1.00 37.72 80 PHE A N 1
ATOM 640 C CA . PHE A 1 80 ? 11.026 -7.020 8.849 1.00 37.72 80 PHE A CA 1
ATOM 641 C C . PHE A 1 80 ? 11.643 -8.068 7.922 1.00 37.72 80 PHE A C 1
ATOM 643 O O . PHE A 1 80 ? 11.555 -7.979 6.701 1.00 37.72 80 PHE A O 1
ATOM 650 N N . HIS A 1 81 ? 12.327 -9.046 8.512 1.00 25.84 81 HIS A N 1
ATOM 651 C CA . HIS A 1 81 ? 12.780 -10.230 7.796 1.00 25.84 81 HIS A CA 1
ATOM 652 C C . HIS A 1 81 ? 11.585 -11.176 7.642 1.00 25.84 81 HIS A C 1
ATOM 654 O O . HIS A 1 81 ? 11.259 -11.914 8.568 1.00 25.84 81 HIS A O 1
ATOM 660 N N . LEU A 1 82 ? 10.900 -11.130 6.497 1.00 32.75 82 LEU A N 1
ATOM 661 C CA . LEU A 1 82 ? 9.927 -12.163 6.150 1.00 32.75 82 LEU A CA 1
ATOM 662 C C . LEU A 1 82 ? 10.680 -13.360 5.561 1.00 32.75 82 LEU A C 1
ATOM 664 O O . LEU A 1 82 ? 11.161 -13.307 4.432 1.00 32.75 82 LEU A O 1
ATOM 668 N N . SER A 1 83 ? 10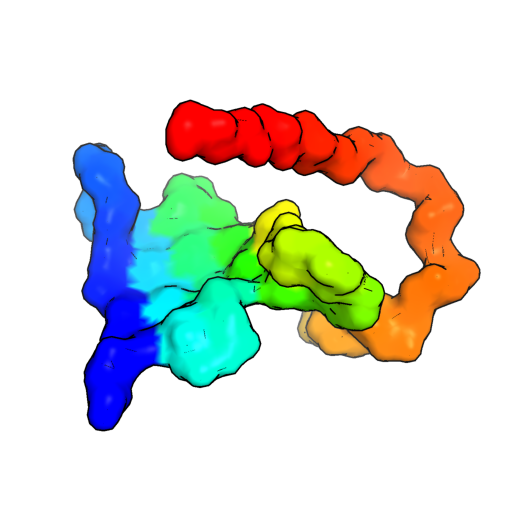.790 -14.441 6.331 1.00 30.34 83 SER A N 1
ATOM 669 C CA . SER A 1 83 ? 11.187 -15.743 5.798 1.00 30.34 83 SER A CA 1
ATOM 670 C C . SER A 1 83 ? 9.980 -16.408 5.136 1.00 30.34 83 SER A C 1
ATOM 672 O O . SER A 1 83 ? 8.962 -16.621 5.797 1.00 30.34 83 SER A O 1
ATOM 674 N N . SER A 1 84 ? 10.103 -16.760 3.855 1.00 33.75 84 SER A N 1
ATOM 675 C CA . SER A 1 84 ? 9.195 -17.713 3.207 1.00 33.75 84 SER A CA 1
ATOM 676 C C . SER A 1 84 ? 9.503 -19.108 3.736 1.00 33.75 84 SER A C 1
ATOM 678 O O . SER A 1 84 ? 10.672 -19.497 3.774 1.00 33.75 84 SER A O 1
ATOM 680 N N . GLN A 1 85 ? 8.465 -19.837 4.139 1.00 40.41 85 GLN A N 1
ATOM 681 C CA . GLN A 1 85 ? 8.526 -21.294 4.229 1.00 40.41 85 GLN A CA 1
ATOM 682 C C . GLN A 1 85 ? 8.342 -21.890 2.830 1.00 40.41 85 GLN A C 1
ATOM 684 O O . GLN A 1 85 ? 7.733 -21.189 1.984 1.00 40.41 85 GLN A O 1
#